Protein AF-A0A6C0JKK4-F1 (afdb_monomer)

Mean predicted aligned error: 12.93 Å

Solvent-accessible surface area (backbone atoms only — not comparable to full-atom values): 7125 Å² total; per-residue (Å²): 136,84,82,77,88,69,71,56,70,68,58,51,50,49,49,58,65,73,64,49,74,89,79,51,93,51,63,91,64,54,80,72,83,71,47,74,42,59,47,47,53,52,47,48,50,55,56,73,73,55,72,87,49,90,82,46,60,63,53,49,53,52,50,52,57,47,61,73,33,71,65,41,49,52,31,52,48,12,36,75,63,25,50,69,52,45,39,72,72,64,79,50,83,80,53,67,84,45,77,51,40,51,56,22,33,51,54,24,52,54,51,51,50,70,68,72,73,116

Nearest PDB structures (foldseek):
  8q6o-assembly1_I  TM=4.384E-01  e=9.812E+00  Xenopus laevis

Sequence (118 aa):
MSSTNVLPLRAISLISEYSRPLTRPDWRKSKPIITTYRLYLYVKQVIDFNNFTQYNSLYHIVLWGINGTEWYYAYYYTKCFGYNHYINHFNNVLTLDVDGIQDASTQFTIHDILYNSI

Secondary structure (DSSP, 8-state):
-----PPPHHHHHHHHHHSS-S--TTGGGSS----HHHHHHHHHHHHHHSTT-GGGHHHHHHHHHHHTSHHHHHHHHHHHH-HHHHHHHH-----TTSTTHHHHHHHHHHHHHHHH--

Structure (mmCIF, N/CA/C/O backbone):
data_AF-A0A6C0JKK4-F1
#
_entry.id   AF-A0A6C0JKK4-F1
#
loop_
_atom_site.group_PDB
_atom_site.id
_atom_site.type_symbol
_atom_site.label_atom_id
_atom_site.label_alt_id
_atom_site.label_comp_id
_atom_site.label_asym_id
_atom_site.label_entity_id
_atom_site.label_seq_id
_atom_site.pdbx_PDB_ins_code
_atom_site.Cartn_x
_atom_site.Cartn_y
_atom_site.Cartn_z
_atom_site.occupancy
_atom_site.B_iso_or_equiv
_atom_site.auth_seq_id
_atom_site.auth_comp_id
_atom_site.auth_asym_id
_atom_site.auth_atom_id
_atom_site.pdbx_PDB_model_num
ATOM 1 N N . MET A 1 1 ? -19.972 -24.388 36.179 1.00 40.69 1 MET A N 1
ATOM 2 C CA . MET A 1 1 ? -20.064 -22.931 35.943 1.00 40.69 1 MET A CA 1
ATOM 3 C C . MET A 1 1 ? -19.563 -22.662 34.532 1.00 40.69 1 MET A C 1
ATOM 5 O O . MET A 1 1 ? -18.359 -22.672 34.327 1.00 40.69 1 MET A O 1
ATOM 9 N N . SER A 1 2 ? -20.449 -22.548 33.537 1.00 46.31 2 SER A N 1
ATOM 10 C CA . SER A 1 2 ? -20.021 -22.214 32.171 1.00 46.31 2 SER A CA 1
ATOM 11 C C . SER A 1 2 ? -19.830 -20.704 32.070 1.00 46.31 2 SER A C 1
ATOM 13 O O . SER A 1 2 ? -20.800 -19.955 32.181 1.00 46.31 2 SER A O 1
ATOM 15 N N . SER A 1 3 ? -18.595 -20.255 31.872 1.00 55.53 3 SER A N 1
ATOM 16 C CA . SER A 1 3 ? -18.307 -18.880 31.476 1.00 55.53 3 SER A CA 1
ATOM 17 C C . SER A 1 3 ? -18.950 -18.633 30.113 1.00 55.53 3 SER A C 1
ATOM 19 O O . SER A 1 3 ? -18.492 -19.142 29.090 1.00 55.53 3 SER A O 1
ATOM 21 N N . THR A 1 4 ? -20.055 -17.897 30.086 1.00 60.94 4 THR A N 1
ATOM 22 C CA . THR A 1 4 ? -20.637 -17.418 28.837 1.00 60.94 4 THR A CA 1
ATOM 23 C C . THR A 1 4 ? 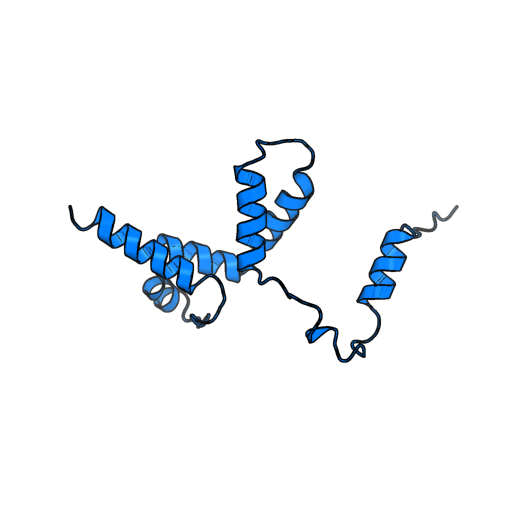-19.658 -16.417 28.233 1.00 60.94 4 THR A C 1
ATOM 25 O O . THR A 1 4 ? -19.524 -15.304 28.740 1.00 60.94 4 THR A O 1
ATOM 28 N N . ASN A 1 5 ? -18.948 -16.822 27.177 1.00 62.50 5 ASN A N 1
ATOM 29 C CA . ASN A 1 5 ? -18.099 -15.951 26.363 1.00 62.50 5 ASN A CA 1
ATOM 30 C C . ASN A 1 5 ? -18.989 -14.977 25.581 1.00 62.50 5 ASN A C 1
ATOM 32 O O . ASN A 1 5 ? -19.229 -15.145 24.387 1.00 62.50 5 ASN A O 1
ATOM 36 N N . VAL A 1 6 ? -19.549 -13.990 26.276 1.00 72.88 6 VAL A N 1
ATOM 37 C CA . VAL A 1 6 ? -20.339 -12.935 25.650 1.00 72.88 6 VAL A CA 1
ATOM 38 C C . VAL A 1 6 ? -19.364 -11.882 25.151 1.00 72.88 6 VAL A C 1
ATOM 40 O O . VAL A 1 6 ? -18.574 -11.332 25.919 1.00 72.88 6 VAL A O 1
ATOM 43 N N . LEU A 1 7 ? -19.397 -11.625 23.846 1.00 76.12 7 LEU A N 1
ATOM 44 C CA . LEU A 1 7 ? -18.606 -10.561 23.244 1.00 76.12 7 LEU A CA 1
ATOM 45 C C . LEU A 1 7 ? -18.970 -9.214 23.893 1.00 76.12 7 LEU A C 1
ATOM 47 O O . LEU A 1 7 ? -20.144 -8.974 24.186 1.00 76.12 7 LEU A O 1
ATOM 51 N N . PRO A 1 8 ? -18.000 -8.304 24.090 1.00 80.75 8 PRO A N 1
ATOM 52 C CA . PRO A 1 8 ? -18.289 -6.962 24.575 1.00 80.75 8 PRO A CA 1
ATOM 53 C C . PRO A 1 8 ? -19.372 -6.293 23.720 1.00 80.75 8 PRO A C 1
ATOM 55 O O . PRO A 1 8 ? -19.353 -6.404 22.495 1.00 80.75 8 PRO A O 1
ATOM 58 N N . LEU A 1 9 ? -20.283 -5.545 24.348 1.00 78.56 9 LEU A N 1
ATOM 59 C CA . LEU A 1 9 ? -21.407 -4.863 23.682 1.00 78.56 9 LEU A CA 1
ATOM 60 C C . LEU A 1 9 ? -20.990 -4.069 22.430 1.00 78.56 9 LEU A C 1
ATOM 62 O O . LEU A 1 9 ? -21.690 -4.087 21.420 1.00 78.56 9 LEU A O 1
ATOM 66 N N . ARG A 1 10 ? -19.812 -3.431 22.457 1.00 76.75 10 ARG A N 1
ATOM 67 C CA . ARG A 1 10 ? -19.239 -2.740 21.288 1.00 76.75 10 ARG A CA 1
ATOM 68 C C . ARG A 1 10 ? -18.909 -3.678 20.128 1.00 76.75 10 ARG A C 1
ATOM 70 O O . ARG A 1 10 ? -19.165 -3.320 18.985 1.00 76.75 10 ARG A O 1
ATOM 77 N N . ALA A 1 11 ? -18.361 -4.859 20.406 1.00 78.69 11 ALA A N 1
ATOM 78 C CA . ALA A 1 11 ? -18.053 -5.849 19.380 1.00 78.69 11 ALA A CA 1
ATOM 79 C C . ALA A 1 11 ? -19.338 -6.398 18.747 1.00 78.69 11 ALA A C 1
ATOM 81 O O . ALA A 1 11 ? -19.411 -6.500 17.529 1.00 78.69 11 ALA A O 1
ATOM 82 N N . ILE A 1 12 ? -20.379 -6.654 19.549 1.00 80.00 12 ILE A N 1
ATOM 83 C CA . ILE A 1 12 ? -21.701 -7.060 19.043 1.00 80.00 12 ILE A CA 1
ATOM 84 C C . ILE A 1 12 ? -22.303 -5.958 18.163 1.00 80.00 12 ILE A C 1
ATOM 86 O O . ILE A 1 12 ? -22.805 -6.253 17.082 1.00 80.00 12 ILE A O 1
ATOM 90 N N . SER A 1 13 ? -22.206 -4.692 18.583 1.00 79.12 13 SER A N 1
ATOM 91 C CA . SER A 1 13 ? -22.689 -3.549 17.799 1.00 79.12 13 SER A CA 1
ATOM 92 C C . SER A 1 13 ? -21.982 -3.454 16.449 1.00 79.12 13 SER A C 1
ATOM 94 O O . SER A 1 13 ? -22.656 -3.390 15.425 1.00 79.12 13 SER A O 1
ATOM 96 N N . LEU A 1 14 ? -20.647 -3.519 16.438 1.00 77.94 14 LEU A N 1
ATOM 97 C CA . LEU A 1 14 ? -19.852 -3.499 15.210 1.00 77.94 14 LEU A CA 1
ATOM 98 C C . LEU A 1 14 ? -20.205 -4.682 14.308 1.00 77.94 14 LEU A C 1
ATOM 100 O O . LEU A 1 14 ? -20.544 -4.484 13.147 1.00 77.94 14 LEU A O 1
ATOM 104 N N . ILE A 1 15 ? -20.217 -5.904 14.843 1.00 78.00 15 ILE A N 1
ATOM 105 C CA . ILE A 1 15 ? -20.616 -7.085 14.073 1.00 78.00 15 ILE A CA 1
ATOM 106 C C . ILE A 1 15 ? -22.014 -6.871 13.497 1.00 78.00 15 ILE A C 1
ATOM 108 O O . ILE A 1 15 ? -22.201 -7.083 12.310 1.00 78.00 15 ILE A O 1
ATOM 112 N N . SER A 1 16 ? -22.982 -6.377 14.269 1.00 76.06 16 SER A N 1
ATOM 113 C CA . SER A 1 16 ? -24.349 -6.145 13.787 1.00 76.06 16 SER A CA 1
ATOM 114 C C . SER A 1 16 ? -24.455 -5.050 12.723 1.00 76.06 16 SER A C 1
ATOM 116 O O . SER A 1 16 ? -25.374 -5.074 11.912 1.00 76.06 16 SER A O 1
ATOM 118 N N . GLU A 1 17 ? -23.544 -4.081 12.719 1.00 71.19 17 GLU A N 1
ATOM 119 C CA . GLU A 1 17 ? -23.535 -2.980 11.760 1.00 71.19 17 GLU A CA 1
ATOM 120 C C . GLU A 1 17 ? -22.899 -3.418 10.437 1.00 71.19 17 GLU A C 1
ATOM 122 O O . GLU A 1 17 ? -23.440 -3.130 9.370 1.00 71.19 17 GLU A O 1
ATOM 127 N N . TYR A 1 18 ? -21.820 -4.200 10.515 1.00 67.00 18 TYR A N 1
ATOM 128 C CA . TYR A 1 18 ? -21.079 -4.713 9.361 1.00 67.00 18 TYR A CA 1
ATOM 129 C C . TYR A 1 18 ? -21.613 -6.049 8.808 1.00 67.00 18 TYR A C 1
ATOM 131 O O . TYR A 1 18 ? -21.297 -6.394 7.674 1.00 67.00 18 TYR A O 1
ATOM 139 N N . SER A 1 19 ? -22.424 -6.799 9.566 1.00 69.19 19 SER A N 1
ATOM 140 C CA . SER A 1 19 ? -23.051 -8.065 9.125 1.00 69.19 19 SER A CA 1
ATOM 141 C C . SER A 1 19 ? -24.470 -7.902 8.580 1.00 69.19 19 SER A C 1
ATOM 143 O O . SER A 1 19 ? -25.039 -8.866 8.062 1.00 69.19 19 SER A O 1
ATOM 145 N N . ARG A 1 20 ? -25.062 -6.700 8.668 1.00 65.88 20 ARG A N 1
ATOM 146 C CA . ARG A 1 20 ? -26.327 -6.416 7.979 1.00 65.88 20 ARG A CA 1
ATOM 147 C C . ARG A 1 20 ? -26.143 -6.670 6.481 1.00 65.88 20 ARG A C 1
ATOM 149 O O . ARG A 1 20 ? -25.105 -6.295 5.932 1.00 65.88 20 ARG A O 1
ATOM 156 N N . PRO A 1 21 ? -27.132 -7.291 5.813 1.00 55.44 21 PRO A N 1
ATOM 157 C CA . PRO A 1 21 ? -27.050 -7.539 4.384 1.00 55.44 21 PRO A CA 1
ATOM 158 C C . PRO A 1 21 ? -26.757 -6.222 3.663 1.00 55.44 21 PRO A C 1
ATOM 160 O O . PRO A 1 21 ? -27.190 -5.155 4.099 1.00 55.44 21 PRO A O 1
ATOM 163 N N . LEU A 1 22 ? -26.004 -6.324 2.567 1.00 55.25 22 LEU A N 1
ATOM 164 C CA . LEU A 1 22 ? -2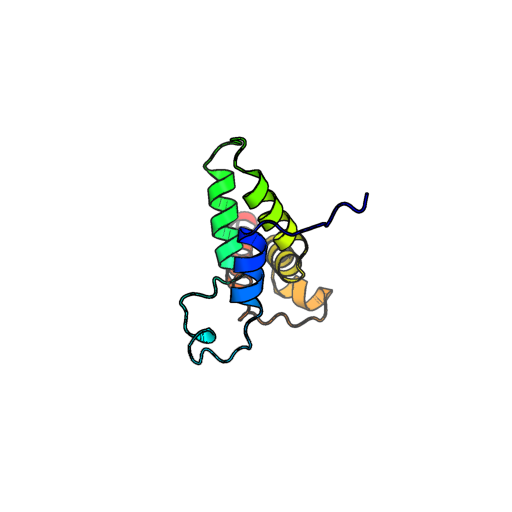5.481 -5.261 1.693 1.00 55.25 22 LEU A CA 1
ATOM 165 C C . LEU A 1 22 ? -26.573 -4.372 1.043 1.00 55.25 22 LEU A C 1
ATOM 167 O O . LEU A 1 22 ? -26.374 -3.819 -0.035 1.00 55.25 22 LEU A O 1
ATOM 171 N N . THR A 1 23 ? -27.740 -4.232 1.667 1.00 51.38 23 THR A N 1
ATOM 172 C CA . THR A 1 23 ? -28.949 -3.531 1.228 1.00 51.38 23 THR A CA 1
ATOM 173 C C . THR A 1 23 ? -28.997 -2.077 1.687 1.00 51.38 23 THR A C 1
ATOM 175 O O . THR A 1 23 ? -30.077 -1.505 1.791 1.00 51.38 23 THR A O 1
ATOM 178 N N . ARG A 1 24 ? -27.856 -1.440 1.973 1.00 57.19 24 ARG A N 1
ATOM 179 C CA . ARG A 1 24 ? -27.788 0.027 2.002 1.00 57.19 24 ARG A CA 1
ATOM 180 C C . ARG A 1 24 ? -27.353 0.475 0.601 1.00 57.19 24 ARG A C 1
ATOM 182 O O . ARG A 1 24 ? -26.170 0.388 0.315 1.00 57.19 24 ARG A O 1
ATOM 189 N N . PRO A 1 25 ? -28.241 0.926 -0.298 1.00 56.97 25 PRO A N 1
ATOM 190 C CA . PRO A 1 25 ? -27.901 1.153 -1.714 1.00 56.97 25 PRO A CA 1
ATOM 191 C C . PRO A 1 25 ? -26.669 2.051 -1.932 1.00 56.97 25 PRO A C 1
ATOM 193 O O . PRO A 1 25 ? -25.985 1.955 -2.949 1.00 56.97 25 PRO A O 1
ATOM 196 N N . ASP A 1 26 ? -26.350 2.873 -0.929 1.00 60.12 26 ASP A N 1
ATOM 197 C CA . ASP A 1 26 ? -25.244 3.819 -0.919 1.00 60.12 26 ASP A CA 1
ATOM 198 C C . ASP A 1 26 ? -24.052 3.413 -0.023 1.00 60.12 26 ASP A C 1
ATOM 200 O O . ASP A 1 26 ? -23.165 4.236 0.175 1.00 60.12 26 ASP A O 1
ATOM 204 N N . TRP A 1 27 ? -23.949 2.179 0.507 1.00 56.41 27 TRP A N 1
ATOM 205 C CA . TRP A 1 27 ? -22.734 1.757 1.250 1.00 56.41 27 TRP A CA 1
ATOM 206 C C . TRP A 1 27 ? -21.496 1.737 0.345 1.00 56.41 27 TRP A C 1
ATOM 208 O O . TRP A 1 27 ? -20.400 2.063 0.780 1.00 56.41 27 TRP A O 1
ATOM 218 N N . ARG A 1 28 ? -21.677 1.465 -0.954 1.00 52.97 28 ARG A N 1
ATOM 219 C CA . ARG A 1 28 ? -20.623 1.651 -1.966 1.00 52.97 28 ARG A CA 1
ATOM 220 C C . ARG A 1 28 ? -20.277 3.127 -2.215 1.00 52.97 28 ARG A C 1
ATOM 222 O O . ARG A 1 28 ? -19.237 3.412 -2.794 1.00 52.97 28 ARG A O 1
ATOM 229 N N . LYS A 1 29 ? -21.147 4.058 -1.804 1.00 55.56 29 LYS A N 1
ATOM 230 C CA . LYS A 1 29 ? -20.991 5.514 -1.954 1.00 55.56 29 LYS A CA 1
ATOM 231 C C . LYS A 1 29 ? -20.617 6.221 -0.646 1.00 55.56 29 LYS A C 1
ATOM 233 O O . LYS A 1 29 ? -20.389 7.432 -0.672 1.00 55.56 29 LYS A O 1
ATOM 238 N N . SER A 1 30 ? -20.540 5.520 0.492 1.00 55.59 30 SER A N 1
ATOM 239 C CA . SER A 1 30 ? -20.002 6.106 1.721 1.00 55.59 30 SER A CA 1
ATOM 240 C C . SER A 1 30 ? -18.510 6.380 1.505 1.00 55.59 30 SER A C 1
ATOM 242 O O . SER A 1 30 ? -17.703 5.461 1.403 1.00 55.59 30 SER A O 1
ATOM 244 N N . LYS A 1 31 ? -18.166 7.656 1.331 1.00 58.59 31 LYS A N 1
ATOM 245 C CA . LYS A 1 31 ? -16.820 8.155 1.012 1.00 58.59 31 LYS A CA 1
ATOM 246 C C . LYS A 1 31 ? -15.774 7.812 2.094 1.00 58.59 31 LYS A C 1
ATOM 248 O O . LYS A 1 31 ? -16.122 7.829 3.270 1.00 58.59 31 LYS A O 1
ATOM 253 N N . PRO A 1 32 ? -14.481 7.772 1.723 1.00 54.69 32 PRO A N 1
ATOM 254 C CA . PRO A 1 32 ? -13.930 6.978 0.638 1.00 54.69 32 PRO A CA 1
ATOM 255 C C . PRO A 1 32 ? -13.634 5.561 1.154 1.00 54.69 32 PRO A C 1
ATOM 257 O O . PRO A 1 32 ? -13.178 5.383 2.283 1.00 54.69 32 PRO A O 1
ATOM 260 N N . ILE A 1 33 ? -13.798 4.552 0.301 1.00 65.00 33 ILE A N 1
ATOM 261 C CA . ILE A 1 33 ? -13.036 3.313 0.476 1.00 65.00 33 ILE A CA 1
ATOM 262 C C . ILE A 1 33 ? -11.577 3.733 0.267 1.00 65.00 33 ILE A C 1
ATOM 264 O O . ILE A 1 33 ? -11.143 3.932 -0.867 1.00 65.00 33 ILE A O 1
ATOM 268 N N . ILE A 1 34 ? -10.861 4.031 1.356 1.00 76.44 34 ILE A N 1
ATOM 269 C CA . ILE A 1 34 ? -9.435 4.333 1.285 1.00 76.44 34 ILE A CA 1
ATOM 270 C C . ILE A 1 34 ? -8.755 3.103 0.686 1.00 76.44 34 ILE A C 1
ATOM 272 O O . ILE A 1 34 ? -8.991 1.976 1.121 1.00 76.44 34 ILE A O 1
ATOM 276 N N . THR A 1 35 ? -7.972 3.302 -0.367 1.00 84.38 35 THR A N 1
ATOM 277 C CA . THR A 1 35 ? -7.231 2.208 -0.990 1.00 84.38 35 THR A CA 1
ATOM 278 C C . THR A 1 35 ? -6.160 1.707 -0.027 1.00 84.38 35 THR A C 1
ATOM 280 O O . THR A 1 35 ? -5.681 2.455 0.832 1.00 84.38 35 THR A O 1
ATOM 283 N N . THR A 1 36 ? -5.743 0.450 -0.185 1.00 86.56 36 THR A N 1
ATOM 284 C CA . THR A 1 36 ? -4.664 -0.144 0.620 1.00 86.56 36 THR A CA 1
ATOM 285 C C . THR A 1 36 ? -3.407 0.726 0.602 1.00 86.56 36 THR A C 1
ATOM 287 O O . THR A 1 36 ? -2.788 0.937 1.641 1.00 86.56 36 THR A O 1
ATOM 290 N N . TYR A 1 37 ? -3.090 1.322 -0.551 1.00 89.31 37 TYR A N 1
ATOM 291 C CA . TYR A 1 37 ? -1.975 2.250 -0.716 1.00 89.31 37 TYR A CA 1
ATOM 292 C C . TYR A 1 37 ? -2.117 3.534 0.107 1.00 89.31 37 TYR A C 1
ATOM 294 O O . TYR A 1 37 ? -1.205 3.908 0.844 1.00 89.31 37 TYR A O 1
ATOM 302 N N . ARG A 1 38 ? -3.268 4.211 0.034 1.00 88.88 38 ARG A N 1
ATOM 303 C CA . ARG A 1 38 ? -3.496 5.443 0.805 1.00 88.88 38 ARG A CA 1
ATOM 304 C C . ARG A 1 38 ? -3.505 5.175 2.306 1.00 88.88 38 ARG A C 1
ATOM 306 O O . ARG A 1 38 ? -2.986 5.985 3.071 1.00 88.88 38 ARG A O 1
ATOM 313 N N . LEU A 1 39 ? -4.052 4.031 2.720 1.00 89.00 39 LEU A N 1
ATOM 314 C CA . LEU A 1 39 ? -3.993 3.588 4.109 1.00 89.00 39 LEU A CA 1
ATOM 315 C C . LEU A 1 39 ? -2.545 3.330 4.535 1.00 89.00 39 LEU A C 1
ATOM 317 O O . LEU A 1 39 ? -2.135 3.810 5.587 1.00 89.00 39 LEU A O 1
ATOM 321 N N . TYR A 1 40 ? -1.761 2.639 3.705 1.00 91.19 40 TYR A N 1
ATOM 322 C CA . TYR A 1 40 ? -0.337 2.408 3.943 1.00 91.19 40 TYR A CA 1
ATOM 323 C C . TYR A 1 40 ? 0.428 3.719 4.142 1.00 91.19 40 TYR A C 1
ATOM 325 O O . TYR A 1 40 ? 1.135 3.856 5.137 1.00 91.19 40 TYR A O 1
ATOM 333 N N . LEU A 1 41 ? 0.257 4.698 3.247 1.00 90.44 41 LEU A N 1
ATOM 334 C CA . LEU A 1 41 ? 0.920 5.998 3.364 1.00 90.44 41 LEU A CA 1
ATOM 335 C C . LEU A 1 41 ? 0.547 6.717 4.659 1.00 90.44 41 LEU A C 1
ATOM 337 O O . LEU A 1 41 ? 1.429 7.219 5.351 1.00 90.44 41 LEU A O 1
ATOM 341 N N . TYR A 1 42 ? -0.744 6.740 4.995 1.00 88.50 42 TYR A N 1
ATOM 342 C CA . TYR A 1 42 ? -1.225 7.379 6.215 1.00 88.50 42 TYR A CA 1
ATOM 343 C C . TYR A 1 42 ? -0.620 6.727 7.461 1.00 88.50 42 TYR A C 1
ATOM 345 O O . TYR A 1 42 ? -0.035 7.406 8.301 1.00 88.50 42 TYR A O 1
ATOM 353 N N . VAL A 1 43 ? -0.706 5.398 7.555 1.00 88.06 43 VAL A N 1
ATOM 354 C CA . VAL A 1 43 ? -0.170 4.630 8.686 1.00 88.06 43 VAL A CA 1
ATOM 355 C C . VAL A 1 43 ? 1.341 4.819 8.798 1.00 88.06 43 VAL A C 1
ATOM 357 O O . VAL A 1 43 ? 1.849 5.050 9.892 1.00 88.06 43 VAL A O 1
ATOM 360 N N . LYS A 1 44 ? 2.057 4.774 7.671 1.00 86.94 44 LYS A N 1
ATOM 361 C CA . LYS A 1 44 ? 3.507 4.953 7.637 1.00 86.94 44 LYS A CA 1
ATOM 362 C C . LYS A 1 44 ? 3.925 6.345 8.104 1.00 86.94 44 LYS A C 1
ATOM 364 O O . LYS A 1 44 ? 4.778 6.444 8.974 1.00 86.94 44 LYS A O 1
ATOM 369 N N . GLN A 1 45 ? 3.281 7.401 7.606 1.00 85.62 45 GLN A N 1
ATOM 370 C CA . GLN A 1 45 ? 3.559 8.772 8.046 1.00 85.62 45 GLN A CA 1
ATOM 371 C C . GLN A 1 45 ? 3.323 8.937 9.5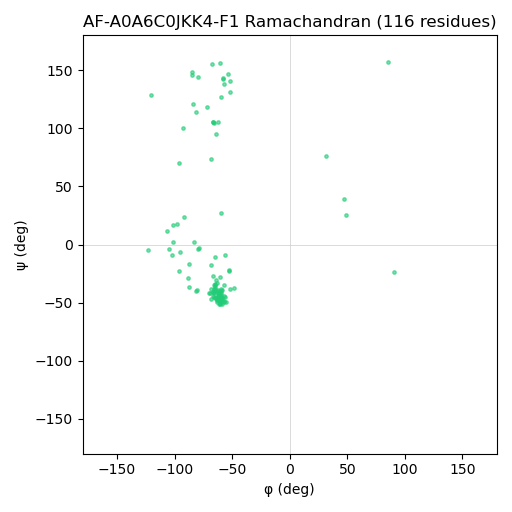49 1.00 85.62 45 GLN A C 1
ATOM 373 O O . GLN A 1 45 ? 4.165 9.485 10.252 1.00 85.62 45 GLN A O 1
ATOM 378 N N . VAL A 1 46 ? 2.201 8.428 10.066 1.00 84.06 46 VAL A N 1
ATOM 379 C CA . VAL A 1 46 ? 1.890 8.504 11.501 1.00 84.06 46 VAL A CA 1
ATOM 380 C C . VAL A 1 46 ? 2.968 7.816 12.344 1.00 84.06 46 VAL A C 1
ATOM 382 O O . VAL A 1 46 ? 3.331 8.346 13.394 1.00 84.06 46 VAL A O 1
ATOM 385 N N . ILE A 1 47 ? 3.497 6.675 11.889 1.00 82.25 47 ILE A N 1
ATOM 386 C CA . ILE A 1 47 ? 4.593 5.965 12.562 1.00 82.25 47 ILE A CA 1
ATOM 387 C C . ILE A 1 47 ? 5.899 6.769 12.486 1.00 82.25 47 ILE A C 1
ATOM 389 O O . ILE A 1 47 ? 6.549 6.941 13.517 1.00 82.25 47 ILE A O 1
ATOM 393 N N . ASP A 1 48 ? 6.250 7.286 11.306 1.00 79.81 48 ASP A N 1
ATOM 394 C CA . ASP A 1 48 ? 7.505 8.008 11.062 1.00 79.81 48 ASP A CA 1
ATOM 395 C C . ASP A 1 48 ? 7.580 9.334 11.854 1.00 79.81 48 ASP A C 1
ATOM 397 O O . ASP A 1 48 ? 8.651 9.705 12.332 1.00 79.81 48 ASP A O 1
ATOM 401 N N . PHE A 1 49 ? 6.455 10.040 12.044 1.00 76.44 49 PHE A N 1
ATOM 402 C CA . PHE A 1 49 ? 6.422 11.342 12.732 1.00 76.44 49 PHE A CA 1
ATOM 403 C C . PHE A 1 49 ? 6.251 11.269 14.261 1.00 76.44 49 PHE A C 1
ATOM 405 O O . PHE A 1 49 ? 6.713 12.170 14.958 1.00 76.44 49 PHE A O 1
ATOM 412 N N . ASN A 1 50 ? 5.596 10.238 14.812 1.00 67.56 50 ASN A N 1
ATOM 413 C CA . ASN A 1 50 ? 5.174 10.233 16.227 1.00 67.56 50 ASN A CA 1
ATOM 414 C C . ASN A 1 50 ? 6.102 9.487 17.203 1.00 67.56 50 ASN A C 1
ATOM 416 O O . ASN A 1 50 ? 5.658 9.170 18.309 1.00 67.56 50 ASN A O 1
ATOM 420 N N . ASN A 1 51 ? 7.356 9.207 16.820 1.00 61.12 51 ASN A N 1
ATOM 421 C CA . ASN A 1 51 ? 8.423 8.664 17.682 1.00 61.12 51 ASN A CA 1
ATOM 422 C C . ASN A 1 51 ? 7.914 7.741 18.813 1.00 61.12 51 ASN A C 1
ATOM 424 O O . ASN A 1 51 ? 7.839 8.130 19.976 1.00 61.12 51 ASN A O 1
ATOM 428 N N . PHE A 1 52 ? 7.554 6.505 18.448 1.00 55.81 52 PHE A N 1
ATOM 429 C CA . PHE A 1 52 ? 7.421 5.352 19.355 1.00 55.81 52 PHE A CA 1
ATOM 430 C C . PHE A 1 52 ? 6.639 5.567 20.668 1.00 55.81 52 PHE A C 1
ATOM 432 O O . PHE A 1 52 ? 6.994 5.003 21.703 1.00 55.81 52 PHE A O 1
ATOM 439 N N . THR A 1 53 ? 5.540 6.323 20.666 1.00 55.19 53 THR A N 1
ATOM 440 C CA . THR A 1 53 ? 4.654 6.339 21.842 1.00 55.19 53 THR A CA 1
ATOM 441 C C . THR A 1 53 ? 3.735 5.112 21.870 1.00 55.19 53 THR A C 1
ATOM 443 O O . THR A 1 53 ? 3.271 4.609 20.849 1.00 55.19 53 THR A O 1
ATOM 446 N N . GLN A 1 54 ? 3.477 4.613 23.079 1.00 54.59 54 GLN A N 1
ATOM 447 C CA . GLN A 1 54 ? 2.839 3.331 23.427 1.00 54.59 54 GLN A CA 1
ATOM 448 C C . GLN A 1 54 ? 1.431 3.088 22.821 1.00 54.59 54 GLN A C 1
ATOM 450 O O . GLN A 1 54 ? 0.925 1.969 22.867 1.00 54.59 54 GLN A O 1
ATOM 455 N N . TYR A 1 55 ? 0.819 4.102 22.198 1.00 54.03 55 TYR A N 1
ATOM 456 C CA . TYR A 1 55 ? -0.455 4.024 21.467 1.00 54.03 55 TYR A CA 1
ATOM 457 C C . TYR A 1 55 ? -0.318 3.513 20.012 1.00 54.03 55 TYR A C 1
ATOM 459 O O . TYR A 1 55 ? -1.316 3.396 19.302 1.00 54.03 55 TYR A O 1
ATOM 467 N N . ASN A 1 56 ? 0.897 3.158 19.569 1.00 60.78 56 ASN A N 1
ATOM 468 C CA . ASN A 1 56 ? 1.204 2.724 18.197 1.00 60.78 56 ASN A CA 1
ATOM 469 C C . ASN A 1 56 ? 0.858 1.263 17.849 1.00 60.78 56 ASN A C 1
ATOM 471 O O . ASN A 1 56 ? 1.025 0.857 16.698 1.00 60.78 56 ASN A O 1
ATOM 475 N N . SER A 1 57 ? 0.379 0.445 18.793 1.00 75.00 57 SER A N 1
ATOM 476 C CA . SER A 1 57 ? 0.178 -0.996 18.547 1.00 75.00 57 SER A CA 1
ATOM 477 C C . SER A 1 57 ? -0.800 -1.279 17.404 1.00 75.00 57 SER A C 1
ATOM 479 O O . SER A 1 57 ? -0.552 -2.162 16.587 1.00 75.00 57 SER A O 1
ATOM 481 N N . LEU A 1 58 ? -1.874 -0.494 17.288 1.00 82.00 58 LEU A N 1
ATOM 482 C CA . LEU A 1 58 ? -2.871 -0.679 16.235 1.00 82.00 58 LEU A CA 1
ATOM 483 C C . LEU A 1 58 ? -2.319 -0.322 14.851 1.00 82.00 58 LEU A C 1
ATOM 485 O O . LEU A 1 58 ? -2.531 -1.072 13.903 1.00 82.00 58 LEU A O 1
ATOM 489 N N . TYR A 1 59 ? -1.554 0.766 14.738 1.00 84.81 59 TYR A N 1
ATOM 490 C CA . TYR A 1 59 ? -0.887 1.138 13.489 1.00 84.81 59 TYR A CA 1
ATOM 491 C C . TYR A 1 59 ? 0.123 0.076 13.051 1.00 84.81 59 TYR A C 1
ATOM 493 O O . TYR A 1 59 ? 0.171 -0.263 11.872 1.00 84.81 59 TYR A O 1
ATOM 501 N N . HIS A 1 60 ? 0.858 -0.523 13.992 1.00 83.19 60 HIS A N 1
ATOM 502 C CA . HIS A 1 60 ? 1.746 -1.644 13.691 1.00 83.19 60 HIS A CA 1
ATOM 503 C C . HIS A 1 60 ? 0.995 -2.894 13.239 1.00 83.19 60 HIS A C 1
ATOM 505 O O . HIS A 1 60 ? 1.426 -3.527 12.283 1.00 83.19 60 HIS A O 1
ATOM 511 N N . ILE A 1 61 ? -0.131 -3.239 13.871 1.00 87.56 61 ILE A N 1
ATOM 512 C CA . ILE A 1 61 ? -0.959 -4.378 13.446 1.00 87.56 61 ILE A CA 1
ATOM 513 C C . ILE A 1 61 ? -1.484 -4.150 12.027 1.00 87.56 61 ILE A C 1
ATOM 515 O O . ILE A 1 61 ? -1.405 -5.047 11.190 1.00 87.56 61 ILE A O 1
ATOM 519 N N . VAL A 1 62 ? -1.976 -2.943 11.736 1.00 88.25 62 VAL A N 1
ATOM 520 C CA . VAL A 1 62 ? -2.456 -2.582 10.396 1.00 88.25 62 VAL A CA 1
ATOM 521 C C . VAL A 1 62 ? -1.317 -2.649 9.383 1.00 88.25 62 VAL A C 1
ATOM 523 O O . VAL A 1 62 ? -1.472 -3.280 8.342 1.00 88.25 62 VAL A O 1
ATOM 526 N N . LEU A 1 63 ? -0.159 -2.059 9.690 1.00 88.94 63 LEU A N 1
ATOM 527 C CA . LEU A 1 63 ? 1.004 -2.094 8.807 1.00 88.94 63 LEU A CA 1
ATOM 528 C C . LEU A 1 63 ? 1.489 -3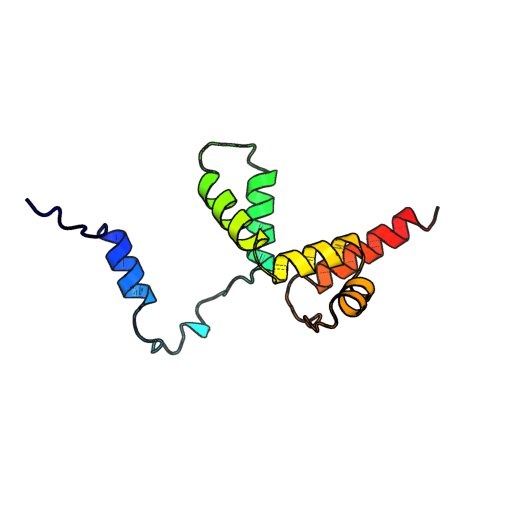.528 8.575 1.00 88.94 63 LEU A C 1
ATOM 530 O O . LEU A 1 63 ? 1.817 -3.887 7.451 1.00 88.94 63 LEU A O 1
ATOM 534 N N . TRP A 1 64 ? 1.498 -4.363 9.612 1.00 89.62 64 TRP A N 1
ATOM 535 C CA . TRP A 1 64 ? 1.902 -5.759 9.496 1.00 89.62 64 TRP A CA 1
ATOM 536 C C . TRP A 1 64 ? 0.924 -6.559 8.633 1.00 89.62 64 TRP A C 1
ATOM 538 O O . TRP A 1 64 ? 1.356 -7.319 7.768 1.00 89.62 64 TRP A O 1
ATOM 548 N N . GLY A 1 65 ? -0.380 -6.323 8.797 1.00 90.19 65 GLY A N 1
ATOM 549 C CA . GLY A 1 65 ? -1.408 -6.890 7.931 1.00 90.19 65 GLY A CA 1
ATOM 550 C C . GLY A 1 65 ? -1.231 -6.468 6.473 1.00 90.19 65 GLY A C 1
ATOM 551 O O . GLY A 1 65 ? -1.256 -7.320 5.590 1.00 90.19 65 GLY A O 1
ATOM 552 N N . ILE A 1 66 ? -0.972 -5.180 6.219 1.00 90.31 66 ILE A N 1
ATOM 553 C CA . ILE A 1 66 ? -0.685 -4.662 4.873 1.00 90.31 66 ILE A CA 1
ATOM 554 C C . ILE A 1 66 ? 0.581 -5.312 4.304 1.00 90.31 66 ILE A C 1
ATOM 556 O O . ILE A 1 66 ? 0.562 -5.758 3.159 1.00 90.31 66 ILE A O 1
ATOM 560 N N . ASN A 1 67 ? 1.649 -5.429 5.096 1.00 89.69 67 ASN A N 1
ATOM 561 C CA . ASN A 1 67 ? 2.909 -6.033 4.665 1.00 89.69 67 ASN A CA 1
ATOM 562 C C . ASN A 1 67 ? 2.757 -7.501 4.243 1.00 89.69 67 ASN A C 1
ATOM 564 O O . ASN A 1 67 ? 3.521 -7.975 3.407 1.00 89.69 67 ASN A O 1
ATOM 568 N N . GLY A 1 68 ? 1.778 -8.213 4.808 1.00 87.88 68 GLY A N 1
ATOM 569 C CA . GLY A 1 68 ? 1.454 -9.590 4.439 1.00 87.88 68 GLY A CA 1
ATOM 570 C C . GLY A 1 68 ? 0.627 -9.735 3.158 1.00 87.88 68 GLY A C 1
ATOM 571 O O . GLY A 1 68 ? 0.334 -10.859 2.761 1.00 87.88 68 GLY A O 1
ATOM 572 N N . THR A 1 69 ? 0.218 -8.637 2.516 1.00 88.06 69 THR A N 1
ATOM 573 C CA . THR A 1 69 ? -0.583 -8.690 1.284 1.00 88.06 69 THR A CA 1
ATOM 574 C C . THR A 1 69 ? 0.282 -8.845 0.034 1.00 88.06 69 THR A C 1
ATOM 576 O O . THR A 1 69 ? 1.375 -8.284 -0.058 1.00 88.06 69 THR A O 1
ATOM 579 N N . GLU A 1 70 ? -0.250 -9.527 -0.986 1.00 87.12 70 GLU A N 1
ATOM 580 C CA . GLU A 1 70 ? 0.372 -9.604 -2.320 1.00 87.12 70 GLU A CA 1
ATOM 581 C C . GLU A 1 70 ? 0.599 -8.213 -2.927 1.00 87.12 70 GLU A C 1
ATOM 583 O O . GLU A 1 70 ? 1.614 -7.967 -3.577 1.00 87.12 70 GLU A O 1
ATOM 588 N N . TRP A 1 71 ? -0.317 -7.278 -2.650 1.00 88.69 71 TRP A N 1
ATOM 589 C CA . TRP A 1 71 ? -0.190 -5.882 -3.056 1.00 88.69 71 TRP A CA 1
ATOM 590 C C . TRP A 1 71 ? 1.096 -5.246 -2.517 1.00 88.69 71 TRP A C 1
ATOM 592 O O . TRP A 1 71 ? 1.839 -4.638 -3.286 1.00 88.69 71 TRP A O 1
ATOM 602 N N . TYR A 1 72 ? 1.388 -5.396 -1.220 1.00 90.62 72 TYR A N 1
ATOM 603 C CA . TYR A 1 72 ? 2.584 -4.791 -0.632 1.00 90.62 72 TYR A CA 1
ATOM 604 C C . TYR A 1 72 ? 3.861 -5.405 -1.197 1.00 90.62 72 TYR A C 1
ATOM 606 O O . TYR A 1 72 ? 4.824 -4.688 -1.463 1.00 90.62 72 TYR A O 1
ATOM 614 N N . TYR A 1 73 ? 3.854 -6.718 -1.431 1.00 88.69 73 TYR A N 1
ATOM 615 C CA . TYR A 1 73 ? 4.970 -7.399 -2.073 1.00 88.69 73 TYR A CA 1
ATOM 616 C C . TYR A 1 73 ? 5.236 -6.845 -3.479 1.00 88.69 73 TYR A C 1
ATOM 618 O O . TYR A 1 73 ? 6.368 -6.478 -3.793 1.00 88.69 73 TYR A O 1
ATOM 626 N N . ALA A 1 74 ? 4.190 -6.697 -4.297 1.00 88.62 74 ALA A N 1
ATOM 627 C CA . ALA A 1 74 ? 4.296 -6.115 -5.633 1.00 88.62 74 ALA A CA 1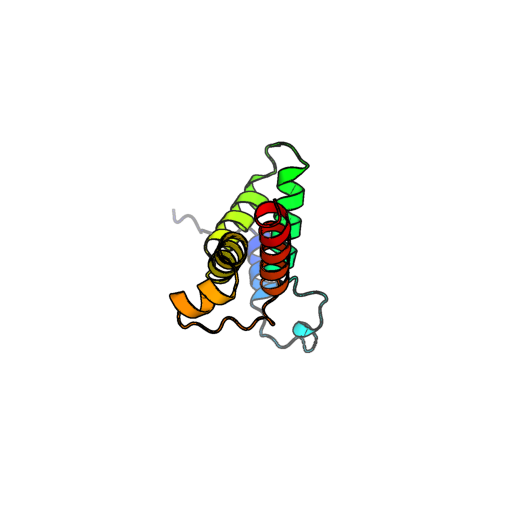
ATOM 628 C C . ALA A 1 74 ? 4.763 -4.653 -5.606 1.00 88.62 74 ALA A C 1
ATOM 630 O O . ALA A 1 74 ? 5.656 -4.274 -6.366 1.00 88.62 74 ALA A O 1
ATOM 631 N N . TYR A 1 75 ? 4.203 -3.845 -4.703 1.00 90.88 75 TYR A N 1
ATOM 632 C CA . TYR A 1 75 ? 4.593 -2.452 -4.486 1.00 90.88 75 TYR A CA 1
ATOM 633 C C . TYR A 1 75 ? 6.073 -2.333 -4.106 1.00 90.88 75 TYR A C 1
ATOM 635 O O . TYR A 1 75 ? 6.819 -1.581 -4.735 1.00 90.88 75 TYR A O 1
ATOM 643 N N . TYR A 1 76 ? 6.515 -3.099 -3.107 1.00 89.88 76 TYR A N 1
ATOM 644 C CA . TYR A 1 76 ? 7.890 -3.066 -2.619 1.00 89.88 76 TYR A CA 1
ATOM 645 C C . TYR A 1 76 ? 8.877 -3.549 -3.685 1.00 89.88 76 TYR A C 1
ATOM 647 O O . TYR A 1 76 ? 9.875 -2.880 -3.947 1.00 89.88 76 TYR A O 1
ATOM 655 N N . TYR A 1 77 ? 8.572 -4.662 -4.357 1.00 89.81 77 TYR A N 1
ATOM 656 C CA . TYR A 1 77 ? 9.416 -5.193 -5.425 1.00 89.81 77 TYR A CA 1
ATOM 657 C C . TYR A 1 77 ? 9.546 -4.196 -6.581 1.00 89.81 77 TYR A C 1
ATOM 659 O O . TYR A 1 77 ? 10.653 -3.904 -7.026 1.00 89.81 77 TYR A O 1
ATOM 667 N N . THR A 1 78 ? 8.427 -3.613 -7.020 1.00 90.31 78 THR A N 1
ATOM 668 C CA . THR A 1 78 ? 8.408 -2.591 -8.077 1.00 90.31 78 THR A CA 1
ATOM 669 C C . THR A 1 78 ? 9.232 -1.367 -7.687 1.00 90.31 78 THR A C 1
ATOM 671 O O . THR A 1 78 ? 9.964 -0.832 -8.512 1.00 90.31 78 THR A O 1
ATOM 674 N N . LYS A 1 79 ? 9.160 -0.938 -6.424 1.00 88.75 79 LYS A N 1
ATOM 675 C CA . LYS A 1 79 ? 9.943 0.194 -5.922 1.00 88.75 79 LYS A CA 1
ATOM 676 C C . LYS A 1 79 ? 11.453 -0.080 -5.916 1.00 88.75 79 LYS A C 1
ATOM 678 O O . LYS A 1 79 ? 12.227 0.847 -6.126 1.00 88.75 79 LYS A O 1
ATOM 683 N N . CYS A 1 80 ? 11.870 -1.318 -5.652 1.00 86.62 80 CYS A N 1
ATOM 684 C CA . CYS A 1 80 ? 13.284 -1.690 -5.555 1.00 86.62 80 CYS A CA 1
ATOM 685 C C . CYS A 1 80 ? 13.917 -2.077 -6.897 1.00 86.62 80 CYS A C 1
ATOM 687 O O . CYS A 1 80 ? 15.086 -1.778 -7.114 1.00 86.62 80 CYS A O 1
ATOM 689 N N . PHE A 1 81 ? 13.170 -2.749 -7.773 1.00 87.31 81 PHE A N 1
ATOM 690 C CA . PHE A 1 81 ? 13.703 -3.374 -8.992 1.00 87.31 81 PHE A CA 1
ATOM 691 C C . PHE A 1 81 ? 13.020 -2.891 -10.277 1.00 87.31 81 PHE A C 1
ATOM 693 O O . PHE A 1 81 ? 13.414 -3.281 -11.373 1.00 87.31 81 PHE A O 1
ATOM 700 N N . GLY A 1 82 ? 11.986 -2.062 -10.158 1.00 87.88 82 GLY A N 1
ATOM 701 C CA . GLY A 1 82 ? 11.198 -1.583 -11.284 1.00 87.88 82 GLY A CA 1
ATOM 702 C C . GLY A 1 82 ? 10.068 -2.531 -11.689 1.00 87.88 82 GLY A C 1
ATOM 703 O O . GLY A 1 82 ? 10.077 -3.738 -11.437 1.00 87.88 82 GLY A O 1
ATOM 704 N N . TYR A 1 83 ? 9.065 -1.959 -12.354 1.00 86.06 83 TYR A N 1
ATOM 705 C CA . TYR A 1 83 ? 7.842 -2.669 -12.740 1.00 86.06 83 TYR A CA 1
ATOM 706 C C . TYR A 1 83 ? 8.083 -3.739 -13.816 1.00 86.06 83 TYR A C 1
ATOM 708 O O . TYR A 1 83 ? 7.532 -4.835 -13.745 1.00 86.06 83 TYR A O 1
ATOM 716 N N . ASN A 1 84 ? 8.965 -3.460 -14.782 1.00 86.00 84 ASN A N 1
ATOM 717 C CA . ASN A 1 84 ? 9.289 -4.407 -15.855 1.00 86.00 84 ASN A CA 1
ATOM 718 C C . ASN A 1 84 ? 9.912 -5.699 -15.308 1.00 86.00 84 ASN A C 1
ATOM 720 O O . ASN A 1 84 ? 9.566 -6.793 -15.752 1.00 86.00 84 ASN A O 1
ATOM 724 N N . HIS A 1 85 ? 10.792 -5.586 -14.308 1.00 85.38 85 HIS A N 1
ATOM 725 C CA . HIS A 1 85 ? 11.360 -6.752 -13.633 1.00 85.38 85 HIS A CA 1
ATOM 726 C C . HIS A 1 85 ? 10.294 -7.549 -12.886 1.00 85.38 85 HIS A C 1
ATOM 728 O O . HIS A 1 85 ? 10.306 -8.777 -12.945 1.00 85.38 85 HIS A O 1
ATOM 734 N N . TYR A 1 86 ? 9.346 -6.869 -12.238 1.00 84.75 86 TYR A N 1
ATOM 735 C CA . TYR A 1 86 ? 8.234 -7.526 -11.560 1.00 84.75 86 TYR A CA 1
ATOM 736 C C . TYR A 1 86 ? 7.373 -8.357 -12.528 1.00 84.75 86 TYR A C 1
ATOM 738 O O . TYR A 1 86 ? 7.154 -9.543 -12.277 1.00 84.75 86 TYR A O 1
ATOM 746 N N . ILE A 1 87 ? 6.942 -7.783 -13.661 1.00 85.31 87 ILE A N 1
ATOM 747 C CA . ILE A 1 87 ? 6.150 -8.517 -14.667 1.00 85.31 87 ILE A CA 1
ATOM 748 C C . ILE A 1 87 ? 6.907 -9.755 -15.155 1.00 85.31 87 ILE A C 1
ATOM 750 O O . ILE A 1 87 ? 6.349 -10.852 -15.161 1.00 85.31 87 ILE A O 1
ATOM 754 N N . ASN A 1 88 ? 8.178 -9.585 -15.529 1.00 84.62 88 ASN A N 1
ATOM 755 C CA . ASN A 1 88 ? 8.994 -10.665 -16.083 1.00 84.62 88 ASN A CA 1
ATOM 756 C C . ASN A 1 88 ? 9.248 -11.793 -15.073 1.00 84.62 88 ASN A C 1
ATOM 758 O O . ASN A 1 88 ? 9.353 -12.952 -15.462 1.00 84.62 88 ASN A O 1
ATOM 762 N N . HIS A 1 89 ? 9.368 -11.463 -13.784 1.00 81.56 89 HIS A N 1
ATOM 763 C CA . HIS A 1 89 ? 9.667 -12.437 -12.737 1.00 81.56 89 HIS A CA 1
ATOM 764 C C . HIS A 1 89 ? 8.426 -13.218 -12.285 1.00 81.56 89 HIS A C 1
ATOM 766 O O . HIS A 1 89 ? 8.516 -14.414 -12.012 1.00 81.56 89 HIS A O 1
ATOM 772 N N . PHE A 1 90 ? 7.268 -12.562 -12.181 1.00 79.94 90 PHE A N 1
ATOM 773 C CA . PHE A 1 90 ? 6.070 -13.183 -11.604 1.00 79.94 90 PHE A CA 1
ATOM 774 C C . PHE A 1 90 ? 5.047 -13.648 -12.641 1.00 79.94 90 PHE A C 1
ATOM 776 O O . PHE A 1 90 ? 4.099 -14.329 -12.256 1.00 79.94 90 PHE A O 1
ATOM 783 N N . ASN A 1 91 ? 5.211 -13.310 -13.930 1.00 70.44 91 ASN A N 1
ATOM 784 C CA . ASN A 1 91 ? 4.224 -13.575 -14.990 1.00 70.44 91 ASN A CA 1
ATOM 785 C C . ASN A 1 91 ? 2.797 -13.141 -14.598 1.00 70.44 91 ASN A C 1
ATOM 787 O O . ASN A 1 91 ? 1.809 -13.700 -15.075 1.00 70.44 91 ASN A O 1
ATOM 791 N N . ASN A 1 92 ? 2.684 -12.165 -13.693 1.00 65.69 92 ASN A N 1
ATOM 792 C CA . ASN A 1 92 ? 1.436 -11.803 -13.044 1.00 65.69 92 ASN A CA 1
ATOM 793 C C . ASN A 1 92 ? 1.113 -10.342 -13.341 1.00 65.69 92 ASN A C 1
ATOM 795 O O . ASN A 1 92 ? 1.942 -9.451 -13.150 1.00 65.69 92 ASN A O 1
ATOM 799 N N . VAL A 1 93 ? -0.105 -10.101 -13.818 1.00 64.00 93 VAL A N 1
ATOM 800 C CA . VAL A 1 93 ? -0.560 -8.782 -14.259 1.00 64.00 93 VAL A CA 1
ATOM 801 C C . VAL A 1 93 ? -1.318 -8.129 -13.111 1.00 64.00 93 VAL A C 1
ATOM 803 O O . VAL A 1 93 ? -2.534 -7.958 -13.162 1.00 64.00 93 VAL A O 1
ATOM 806 N N . LEU A 1 94 ? -0.604 -7.738 -12.053 1.00 65.06 94 LEU A N 1
ATOM 807 C CA . LEU A 1 94 ? -1.101 -6.595 -11.292 1.00 65.06 94 LEU A CA 1
ATOM 808 C C . LEU A 1 94 ? -1.004 -5.399 -12.242 1.00 65.06 94 LEU A C 1
ATOM 810 O O . LEU A 1 94 ? 0.085 -4.932 -12.586 1.00 65.06 94 LEU A O 1
ATOM 814 N N . THR A 1 95 ? -2.160 -4.993 -12.762 1.00 64.12 95 THR A N 1
ATOM 815 C CA . THR A 1 95 ? -2.287 -3.875 -13.694 1.00 64.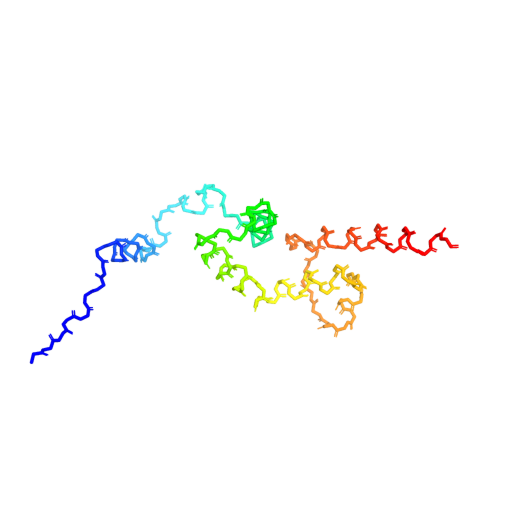12 95 THR A CA 1
ATOM 816 C C . THR A 1 95 ? -1.738 -2.608 -13.044 1.00 64.12 95 THR A C 1
ATOM 818 O O . THR A 1 95 ? -1.957 -2.390 -11.854 1.00 64.12 95 THR A O 1
ATOM 821 N N . LEU A 1 96 ? -1.071 -1.745 -13.816 1.00 61.66 96 LEU A N 1
ATOM 822 C CA . LEU A 1 96 ? -0.592 -0.430 -13.349 1.00 61.66 96 LEU A CA 1
ATOM 823 C C . LEU A 1 96 ? -1.697 0.429 -12.708 1.00 61.66 96 LEU A C 1
ATOM 825 O O . LEU A 1 96 ? -1.401 1.286 -11.881 1.00 61.66 96 LEU A O 1
ATOM 829 N N . ASP A 1 97 ? -2.961 0.145 -13.034 1.00 66.25 97 ASP A N 1
ATOM 830 C CA . ASP A 1 97 ? -4.155 0.749 -12.430 1.00 66.25 97 ASP A CA 1
ATOM 831 C C . ASP A 1 97 ? -4.350 0.418 -10.940 1.00 66.25 97 ASP A C 1
ATOM 833 O O . ASP A 1 97 ? -5.199 1.014 -10.273 1.00 66.25 97 ASP A O 1
ATOM 837 N N . VAL A 1 98 ? -3.588 -0.530 -10.387 1.00 76.12 98 VAL A N 1
ATOM 838 C CA . VAL A 1 98 ? -3.606 -0.810 -8.952 1.00 76.12 98 VAL A CA 1
ATOM 839 C C . VAL A 1 98 ? -2.921 0.337 -8.212 1.00 76.12 98 VAL A C 1
ATOM 841 O O . VAL A 1 98 ? -1.727 0.596 -8.382 1.00 76.12 98 VAL A O 1
ATOM 844 N N . ASP A 1 99 ? -3.695 1.009 -7.356 1.00 78.56 99 ASP A N 1
ATOM 845 C CA . ASP A 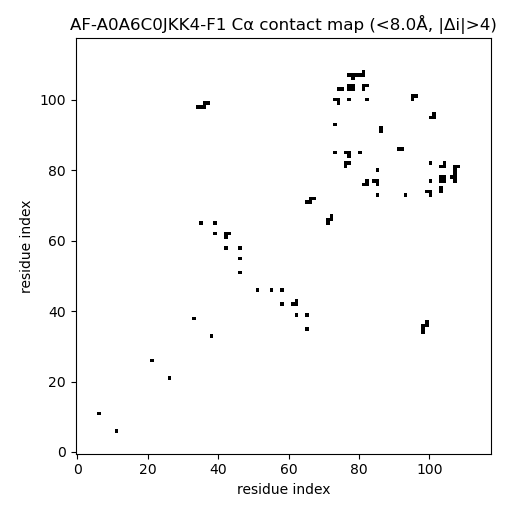1 99 ? -3.254 2.193 -6.619 1.00 78.56 99 ASP A CA 1
ATOM 846 C C . ASP A 1 99 ? -1.928 1.925 -5.877 1.00 78.56 99 ASP A C 1
ATOM 848 O O . ASP A 1 99 ? -1.761 0.900 -5.205 1.00 78.56 99 ASP A O 1
ATOM 852 N N . GLY A 1 100 ? -0.965 2.835 -6.037 1.00 83.00 100 GLY A N 1
ATOM 853 C CA . GLY A 1 100 ? 0.389 2.737 -5.483 1.00 83.00 100 GLY A CA 1
ATOM 854 C C . GLY A 1 100 ? 1.454 2.065 -6.361 1.00 83.00 100 GLY A C 1
ATOM 855 O O . GLY A 1 100 ? 2.629 2.389 -6.198 1.00 83.00 100 GLY A O 1
ATOM 856 N N . ILE A 1 101 ? 1.101 1.194 -7.318 1.00 87.06 101 ILE A N 1
ATOM 857 C CA . ILE A 1 101 ? 2.102 0.541 -8.195 1.00 87.06 101 ILE A CA 1
ATOM 858 C C . ILE A 1 101 ? 2.716 1.546 -9.180 1.00 87.06 101 ILE A C 1
ATOM 860 O O . ILE A 1 101 ? 3.936 1.583 -9.350 1.00 87.06 101 ILE A O 1
ATOM 864 N N . GLN A 1 102 ? 1.892 2.422 -9.763 1.00 85.19 102 GLN A N 1
ATOM 865 C CA . GLN A 1 102 ? 2.360 3.512 -10.625 1.00 85.19 102 GLN A CA 1
ATOM 866 C C . GLN A 1 102 ? 3.320 4.462 -9.887 1.00 85.19 102 GLN A C 1
ATOM 868 O O . GLN A 1 102 ? 4.346 4.872 -10.435 1.00 85.19 102 GLN A O 1
ATOM 873 N N . ASP A 1 103 ? 3.010 4.793 -8.631 1.00 87.12 103 ASP A N 1
ATOM 874 C CA . ASP A 1 103 ? 3.867 5.638 -7.796 1.00 87.12 103 ASP A CA 1
ATOM 875 C C . ASP A 1 103 ? 5.206 4.946 -7.494 1.00 87.12 103 ASP A C 1
ATOM 877 O O . ASP A 1 103 ? 6.266 5.538 -7.696 1.00 87.12 103 ASP A O 1
ATOM 881 N N . ALA A 1 104 ? 5.183 3.659 -7.128 1.00 87.69 104 ALA A N 1
ATOM 882 C CA . ALA A 1 104 ? 6.396 2.865 -6.931 1.00 87.69 104 ALA A CA 1
ATOM 883 C C . ALA A 1 104 ? 7.290 2.832 -8.181 1.00 87.69 104 ALA A C 1
ATOM 885 O O . ALA A 1 104 ? 8.500 3.036 -8.078 1.00 87.69 104 ALA A O 1
ATOM 886 N N . SER A 1 105 ? 6.701 2.629 -9.364 1.00 86.62 105 SER A N 1
ATOM 887 C CA . SER A 1 105 ? 7.439 2.618 -10.632 1.00 86.62 105 SER A CA 1
ATOM 888 C C . SER A 1 105 ? 8.056 3.983 -10.954 1.00 86.62 105 SER A C 1
ATOM 890 O O . SER A 1 105 ? 9.179 4.066 -11.457 1.00 86.62 105 SER A O 1
ATOM 892 N N . THR A 1 106 ? 7.340 5.066 -10.645 1.00 86.06 106 THR A N 1
ATOM 893 C CA . THR A 1 106 ? 7.835 6.435 -10.844 1.00 86.06 106 THR A CA 1
ATOM 894 C C . THR A 1 106 ? 9.012 6.726 -9.909 1.00 86.06 106 THR A C 1
ATOM 896 O O . THR A 1 106 ? 10.041 7.229 -10.355 1.00 86.06 106 THR A O 1
ATOM 899 N N . 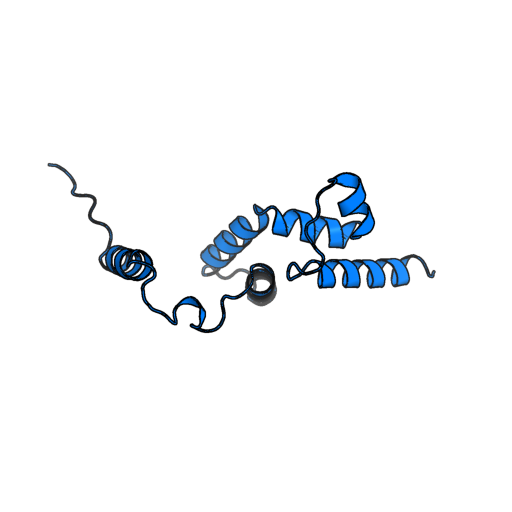GLN A 1 107 ? 8.908 6.341 -8.632 1.00 86.06 107 GLN A N 1
ATOM 9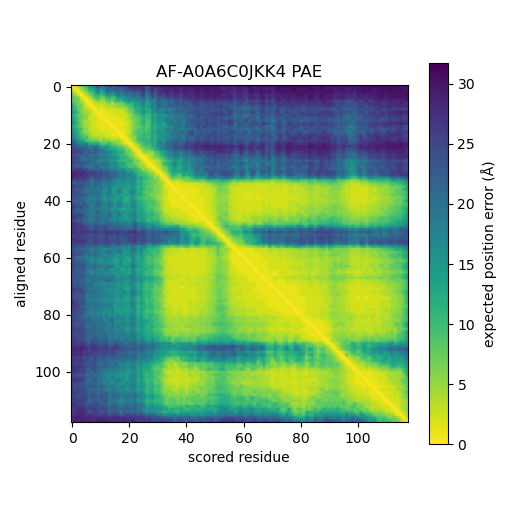00 C CA . GLN A 1 107 ? 9.996 6.483 -7.657 1.00 86.06 107 GLN A CA 1
ATOM 901 C C . GLN A 1 107 ? 11.242 5.691 -8.056 1.00 86.06 107 GLN A C 1
ATOM 903 O O . GLN A 1 107 ? 12.348 6.218 -7.950 1.00 86.06 107 GLN A O 1
ATOM 908 N N . PHE A 1 108 ? 11.069 4.459 -8.545 1.00 85.31 108 PHE A N 1
ATOM 909 C CA . PHE A 1 108 ? 12.176 3.658 -9.066 1.00 85.31 108 PHE A CA 1
ATOM 910 C C . PHE A 1 108 ? 12.874 4.368 -10.230 1.00 85.31 108 PHE A C 1
ATOM 912 O O . PHE A 1 108 ? 14.087 4.516 -10.211 1.00 85.31 108 PHE A O 1
ATOM 919 N N . THR A 1 109 ? 12.110 4.882 -11.199 1.00 84.38 109 THR A N 1
ATOM 920 C CA . THR A 1 109 ? 12.666 5.581 -12.372 1.00 84.38 109 THR A CA 1
ATOM 921 C C . THR A 1 109 ? 13.479 6.813 -11.965 1.00 84.38 109 THR A C 1
ATOM 923 O O . THR A 1 109 ? 14.571 7.030 -12.476 1.00 84.38 109 THR A O 1
ATOM 926 N N . ILE A 1 110 ? 12.976 7.607 -11.013 1.00 82.56 110 ILE A N 1
ATOM 927 C CA . ILE A 1 110 ? 13.700 8.773 -10.485 1.00 82.56 110 ILE A CA 1
ATOM 928 C C . ILE A 1 110 ? 15.003 8.340 -9.807 1.00 82.56 110 ILE A C 1
ATOM 930 O O . ILE A 1 110 ? 16.045 8.945 -10.046 1.00 82.56 110 ILE A O 1
ATOM 934 N N . HIS A 1 111 ? 14.956 7.297 -8.975 1.00 80.75 111 HIS A N 1
ATOM 935 C CA . HIS A 1 111 ? 16.145 6.767 -8.315 1.00 80.75 111 HIS A CA 1
ATOM 936 C C . HIS A 1 111 ? 17.173 6.253 -9.333 1.00 80.75 111 HIS A C 1
ATOM 938 O O . HIS A 1 111 ? 18.348 6.589 -9.241 1.00 80.75 111 HIS A O 1
ATOM 944 N N . ASP A 1 112 ? 16.737 5.478 -10.324 1.00 81.25 112 ASP A N 1
ATOM 945 C CA . ASP A 1 112 ? 17.602 4.906 -11.355 1.00 81.25 112 ASP A CA 1
ATOM 946 C C . ASP A 1 112 ? 18.290 5.996 -12.187 1.00 81.25 112 ASP A C 1
ATOM 948 O O . ASP A 1 112 ? 19.503 5.960 -12.378 1.00 81.25 112 ASP A O 1
ATOM 952 N N . ILE A 1 113 ? 17.548 7.040 -12.580 1.00 81.12 113 ILE A N 1
ATOM 953 C CA . ILE A 1 113 ? 18.118 8.204 -13.267 1.00 81.12 113 ILE A CA 1
ATOM 954 C C . ILE A 1 113 ? 19.157 8.888 -12.379 1.00 81.12 113 ILE A C 1
ATOM 956 O O . ILE A 1 113 ? 20.271 9.108 -12.834 1.00 81.12 113 ILE A O 1
ATOM 960 N N . LEU A 1 114 ? 18.834 9.212 -11.124 1.00 79.88 114 LEU A N 1
ATOM 961 C CA . LEU A 1 114 ? 19.740 9.959 -10.242 1.00 79.88 114 LEU A CA 1
ATOM 962 C C . LEU A 1 114 ? 21.048 9.216 -9.936 1.00 79.88 114 LEU A C 1
ATOM 964 O O . LEU A 1 114 ? 22.075 9.867 -9.764 1.00 79.88 114 LEU A O 1
ATOM 968 N N . TYR A 1 115 ? 21.021 7.884 -9.863 1.00 73.31 115 TYR A N 1
ATOM 969 C CA . TYR A 1 115 ? 22.193 7.081 -9.505 1.00 73.31 115 TYR A CA 1
ATOM 970 C C . TYR A 1 115 ? 22.978 6.535 -10.706 1.00 73.31 115 TYR A C 1
ATOM 972 O O . TYR A 1 115 ? 24.168 6.282 -10.551 1.00 73.31 115 TYR A O 1
ATOM 980 N N . ASN A 1 116 ? 22.368 6.405 -11.891 1.00 68.75 116 ASN A N 1
ATOM 981 C CA . ASN A 1 116 ? 23.049 5.925 -13.105 1.00 68.75 116 ASN A CA 1
ATOM 982 C C . ASN A 1 116 ? 23.447 7.049 -14.083 1.00 68.75 116 ASN A C 1
ATOM 984 O O . ASN A 1 116 ? 23.948 6.758 -15.168 1.00 68.75 116 ASN A O 1
ATOM 988 N N . SER A 1 117 ? 23.204 8.323 -13.747 1.00 58.62 117 SER A N 1
ATOM 989 C CA . SER A 1 117 ? 23.630 9.485 -14.555 1.00 58.62 117 SER A CA 1
ATOM 990 C C . SER A 1 117 ? 24.882 10.206 -14.024 1.00 58.62 117 SER A C 1
ATOM 992 O O . SER A 1 117 ? 25.176 11.324 -14.451 1.00 58.62 117 SER A O 1
ATOM 994 N N . ILE A 1 118 ? 25.643 9.543 -13.146 1.00 48.91 118 ILE A N 1
ATOM 995 C CA . ILE A 1 118 ? 27.003 9.906 -12.706 1.00 48.91 118 ILE A CA 1
ATOM 996 C C . ILE A 1 118 ? 27.957 8.807 -13.170 1.00 48.91 118 ILE A C 1
ATOM 998 O O . ILE A 1 118 ? 29.045 9.156 -13.678 1.00 48.91 118 ILE A O 1
#

pLDDT: mean 76.15, std 12.99, range [40.69, 91.19]

Foldseek 3Di:
DDDPPDDPPVVVVVCVVVVPPPPPPCPPVPPDPQALVNLLVVLVVCPVPVPDDPVNPVSVVSNVVSCPDPVVVLLVCCLVPNNVCSCVVPVDPPDCPRPNSVVSNVNNVVVCCVVVVD

Radius of gyration: 19.99 Å; Cα contacts (8 Å, |Δi|>4): 57; chains: 1; bounding box: 56×34×52 Å

Organism: NCBI:txid1070528